Protein AF-A0A7Y4VR74-F1 (afdb_monomer)

Foldseek 3Di:
DDDDDDDPPPPVDPPQQQDADPVQVVVCVQVVCPNCVPLPPPDPPVDCPQDSCASVNPANGSAQLQCQCPPDPPRQWDHPVQQPPLQDAVVNTHHPSNQADPPDPEPVRGSDDCPVPVSVVSTGHDD

Solvent-accessible surface area (backbone atoms only — not comparable to full-atom values): 7798 Å² total; per-residue (Å²): 133,90,83,89,82,87,78,84,78,78,59,92,75,53,91,87,59,55,66,65,50,75,68,38,50,58,53,42,75,34,64,66,45,68,81,30,54,79,78,46,70,97,50,90,49,84,61,82,53,69,57,92,39,26,45,91,74,78,46,68,43,24,39,56,46,53,60,54,29,71,74,40,102,80,40,50,37,49,51,75,89,72,35,55,82,63,45,38,46,70,96,37,19,35,34,58,49,32,52,34,26,97,85,39,90,43,80,91,24,24,40,48,64,61,69,94,47,43,43,60,54,43,44,37,58,93,126

Secondary structure (DSSP, 8-state):
-----------TT-TTS-PPPHHHHHHHTTTTSSTTGGGSTTS--S---EETTEETTT--TT--HHHHHHS-TT--BPPGGGS-TTS--GGGS--HHHHB-TT--SGGGBSS--GGGHHHHTTB---

Structure (mmCIF, N/CA/C/O backbone):
data_AF-A0A7Y4VR74-F1
#
_entry.id   AF-A0A7Y4VR74-F1
#
loop_
_atom_site.group_PDB
_atom_site.id
_atom_site.type_symbol
_atom_site.label_atom_id
_atom_site.label_alt_id
_atom_site.label_comp_id
_atom_site.label_asym_id
_atom_site.label_entity_id
_atom_site.label_seq_id
_atom_site.pdbx_PDB_ins_code
_atom_site.Cartn_x
_atom_site.Cartn_y
_atom_site.Cartn_z
_atom_site.occupancy
_atom_site.B_iso_or_equiv
_atom_site.auth_seq_id
_atom_site.auth_comp_id
_atom_site.auth_asym_id
_atom_site.auth_atom_id
_atom_site.pdbx_PDB_model_num
ATOM 1 N N . MET A 1 1 ? 34.256 11.962 0.053 1.00 28.89 1 MET A N 1
ATOM 2 C CA . MET A 1 1 ? 35.118 10.771 0.128 1.00 28.89 1 MET A CA 1
ATOM 3 C C . MET A 1 1 ? 34.409 9.737 0.983 1.00 28.89 1 MET A C 1
ATOM 5 O O . MET A 1 1 ? 34.005 10.076 2.085 1.00 28.89 1 MET A O 1
ATOM 9 N N . ASP A 1 2 ? 34.181 8.563 0.399 1.00 34.03 2 ASP A N 1
ATOM 10 C CA . ASP A 1 2 ? 34.053 7.227 0.995 1.00 34.03 2 ASP A CA 1
ATOM 11 C C . ASP A 1 2 ? 33.272 7.021 2.299 1.00 34.03 2 ASP A C 1
ATOM 13 O O . ASP A 1 2 ? 33.714 7.403 3.379 1.00 34.03 2 ASP A O 1
ATOM 17 N N . ARG A 1 3 ? 32.195 6.225 2.197 1.00 29.27 3 ARG A N 1
ATOM 18 C CA . ARG A 1 3 ? 32.155 4.883 2.808 1.00 29.27 3 ARG A CA 1
ATOM 19 C C . ARG A 1 3 ? 30.954 4.068 2.321 1.00 29.27 3 ARG A C 1
ATOM 21 O O . ARG A 1 3 ? 29.806 4.372 2.627 1.00 29.27 3 ARG A O 1
ATOM 28 N N . ALA A 1 4 ? 31.265 3.022 1.560 1.00 27.62 4 ALA A N 1
ATOM 29 C CA . ALA A 1 4 ? 30.365 1.930 1.234 1.00 27.62 4 ALA A CA 1
ATOM 30 C C . ALA A 1 4 ? 30.070 1.110 2.498 1.00 27.62 4 ALA A C 1
ATOM 32 O O . ALA A 1 4 ? 31.000 0.697 3.189 1.00 27.62 4 ALA A O 1
ATOM 33 N N . HIS A 1 5 ? 28.795 0.831 2.763 1.00 33.31 5 HIS A N 1
ATOM 34 C CA . HIS A 1 5 ? 28.398 -0.272 3.631 1.00 33.31 5 HIS A CA 1
ATOM 35 C C . HIS A 1 5 ? 27.428 -1.151 2.852 1.00 33.31 5 HIS A C 1
ATOM 37 O O . HIS A 1 5 ? 26.245 -0.851 2.711 1.00 33.31 5 HIS A O 1
ATOM 43 N N . ILE A 1 6 ? 28.005 -2.210 2.288 1.00 34.84 6 ILE A N 1
ATOM 44 C CA . ILE A 1 6 ? 27.304 -3.377 1.780 1.00 34.84 6 ILE A CA 1
ATOM 45 C C . ILE A 1 6 ? 26.984 -4.251 2.999 1.00 34.84 6 ILE A C 1
ATOM 47 O O . ILE A 1 6 ? 27.849 -4.499 3.837 1.00 34.84 6 ILE A O 1
ATOM 51 N N . GLY A 1 7 ? 25.727 -4.650 3.125 1.00 27.19 7 GLY A N 1
ATOM 52 C CA . GLY A 1 7 ? 25.228 -5.507 4.197 1.00 27.19 7 GLY A CA 1
ATOM 53 C C . GLY A 1 7 ? 23.976 -6.216 3.709 1.00 27.19 7 GLY A C 1
ATOM 54 O O . GLY A 1 7 ? 22.903 -6.063 4.279 1.00 27.19 7 GLY A O 1
ATOM 55 N N . VAL A 1 8 ? 24.102 -6.893 2.567 1.00 35.84 8 VAL A N 1
ATOM 56 C CA . VAL A 1 8 ? 23.093 -7.818 2.052 1.00 35.84 8 VAL A CA 1
ATOM 57 C C . VAL A 1 8 ? 23.352 -9.189 2.655 1.00 35.84 8 VAL A C 1
ATOM 59 O O . VAL A 1 8 ? 23.856 -10.084 1.987 1.00 35.84 8 VAL A O 1
ATOM 62 N N . ASP A 1 9 ? 22.957 -9.364 3.910 1.00 29.91 9 ASP A N 1
ATOM 63 C CA . ASP A 1 9 ? 22.643 -10.700 4.402 1.00 29.91 9 ASP A CA 1
ATOM 64 C C . ASP A 1 9 ? 21.190 -10.987 4.013 1.00 29.91 9 ASP A C 1
ATOM 66 O O . ASP A 1 9 ? 20.257 -10.893 4.811 1.00 29.91 9 ASP A O 1
ATOM 70 N N . VAL A 1 10 ? 20.985 -11.298 2.729 1.00 41.75 10 VAL A N 1
ATOM 71 C CA . VAL A 1 10 ? 19.807 -12.056 2.297 1.00 41.75 10 VAL A CA 1
ATOM 72 C C . VAL A 1 10 ? 20.001 -13.488 2.777 1.00 41.75 10 VAL A C 1
ATOM 74 O O . VAL A 1 10 ? 20.349 -14.384 2.020 1.00 41.75 10 VAL A O 1
ATOM 77 N N . ASP A 1 11 ? 19.829 -13.688 4.080 1.00 34.06 11 ASP A N 1
ATOM 78 C CA . ASP A 1 11 ? 19.754 -15.021 4.648 1.00 34.06 11 ASP A CA 1
ATOM 79 C C . ASP A 1 11 ? 18.493 -15.690 4.091 1.00 34.06 11 ASP A C 1
ATOM 81 O O . ASP A 1 11 ? 17.359 -15.399 4.482 1.00 34.06 11 ASP A O 1
ATOM 85 N N . GLU A 1 12 ? 18.722 -16.597 3.147 1.00 41.53 12 GLU A N 1
ATOM 86 C CA . GLU A 1 12 ? 17.746 -17.484 2.511 1.00 41.53 12 GLU A CA 1
ATOM 87 C C . GLU A 1 12 ? 16.981 -18.341 3.542 1.00 41.53 12 GLU A C 1
ATOM 89 O O . GLU A 1 12 ? 16.005 -19.012 3.204 1.00 41.53 12 GLU A O 1
ATOM 94 N N . ASN A 1 13 ? 17.404 -18.301 4.811 1.00 34.88 13 ASN A N 1
ATOM 95 C CA . ASN A 1 13 ? 16.941 -19.127 5.909 1.00 34.88 13 ASN A CA 1
ATOM 96 C C . ASN A 1 13 ? 16.554 -18.337 7.183 1.00 34.88 13 ASN A C 1
ATOM 98 O O . ASN A 1 13 ? 16.293 -18.946 8.230 1.00 34.88 13 ASN A O 1
ATOM 102 N N . SER A 1 14 ? 16.450 -17.002 7.124 1.00 38.69 14 SER A N 1
ATOM 103 C CA . SER A 1 14 ? 16.146 -16.187 8.307 1.00 38.69 14 SER A CA 1
ATOM 104 C C . SER A 1 14 ? 14.673 -16.270 8.707 1.00 38.69 14 SER A C 1
ATOM 106 O O . SER A 1 14 ? 13.786 -15.624 8.148 1.00 38.69 14 SER A O 1
ATOM 108 N N . ARG A 1 15 ? 14.406 -17.064 9.748 1.00 39.69 15 ARG A N 1
ATOM 109 C CA . ARG A 1 15 ? 13.061 -17.353 10.272 1.00 39.69 15 ARG A CA 1
ATOM 110 C C . ARG A 1 15 ? 12.320 -16.157 10.888 1.00 39.69 15 ARG A C 1
ATOM 112 O O . ARG A 1 15 ? 11.154 -16.330 11.218 1.00 39.69 15 ARG A O 1
ATOM 119 N N . TRP A 1 16 ? 12.933 -14.974 11.005 1.00 43.22 16 TRP A N 1
ATOM 120 C CA . TRP A 1 16 ? 12.290 -13.746 11.509 1.00 43.22 16 TRP A CA 1
ATOM 121 C C . TRP A 1 16 ? 12.893 -12.442 10.927 1.00 43.22 16 TRP A C 1
ATOM 123 O O . TRP A 1 16 ? 13.033 -11.455 11.641 1.00 43.22 16 TRP A O 1
ATOM 133 N N . GLY A 1 17 ? 13.224 -12.414 9.628 1.00 41.34 17 GLY A N 1
ATOM 134 C CA . GLY A 1 17 ? 13.601 -11.198 8.883 1.00 41.34 17 GLY A CA 1
ATOM 135 C C . GLY A 1 17 ? 12.724 -11.049 7.637 1.00 41.34 17 GLY A C 1
ATOM 136 O O . GLY A 1 17 ? 12.705 -11.933 6.787 1.00 41.34 17 GLY A O 1
ATOM 137 N N . GLY A 1 18 ? 11.910 -9.993 7.560 1.00 51.44 18 GLY A N 1
ATOM 138 C CA . GLY A 1 18 ? 10.827 -9.861 6.578 1.00 51.44 18 GLY A CA 1
ATOM 139 C C . GLY A 1 18 ? 11.303 -9.826 5.124 1.00 51.44 18 GLY A C 1
ATOM 140 O O . GLY A 1 18 ? 11.649 -8.769 4.608 1.00 51.44 18 GLY A O 1
ATOM 141 N N . SER A 1 19 ? 11.265 -10.969 4.440 1.00 68.31 19 SER A N 1
ATOM 142 C CA . SER A 1 19 ? 11.408 -11.024 2.986 1.00 68.31 19 SER A CA 1
ATOM 143 C C . SER A 1 19 ? 10.266 -10.264 2.296 1.00 68.31 19 SER A C 1
ATOM 145 O O . SER A 1 19 ? 9.083 -10.475 2.594 1.00 68.31 19 SER A O 1
ATOM 147 N N . ILE A 1 20 ? 10.628 -9.365 1.378 1.00 76.06 20 ILE A N 1
ATOM 148 C CA . ILE A 1 20 ? 9.685 -8.722 0.458 1.00 76.06 20 ILE A CA 1
ATOM 149 C C . ILE A 1 20 ? 9.148 -9.758 -0.541 1.00 76.06 20 ILE A C 1
ATOM 151 O O . ILE A 1 20 ? 9.864 -10.664 -0.978 1.00 76.06 20 ILE A O 1
ATOM 155 N N . ASP A 1 21 ? 7.870 -9.650 -0.889 1.00 83.44 21 ASP A N 1
ATOM 156 C CA . ASP A 1 21 ? 7.189 -10.600 -1.768 1.00 83.44 21 ASP A CA 1
ATOM 157 C C . ASP A 1 21 ? 7.698 -10.546 -3.222 1.00 83.44 21 ASP A C 1
ATOM 159 O O . ASP A 1 21 ? 8.451 -9.656 -3.629 1.00 83.44 21 ASP A O 1
ATOM 163 N N . ALA A 1 22 ? 7.319 -11.546 -4.023 1.00 86.50 22 ALA A N 1
ATOM 164 C CA . ALA A 1 22 ? 7.752 -11.644 -5.414 1.00 86.50 22 ALA A CA 1
ATOM 165 C C . ALA A 1 22 ? 7.248 -10.476 -6.272 1.00 86.50 22 ALA A C 1
ATOM 167 O O . ALA A 1 22 ? 7.951 -10.058 -7.191 1.00 86.50 22 ALA A O 1
ATOM 168 N N . GLU A 1 23 ? 6.068 -9.940 -5.978 1.00 87.88 23 GLU A N 1
ATOM 169 C CA . GLU A 1 23 ? 5.488 -8.807 -6.687 1.00 87.88 23 GLU A CA 1
ATOM 170 C C . GLU A 1 23 ? 6.268 -7.524 -6.381 1.00 87.88 23 GLU A C 1
ATOM 172 O O . GLU A 1 23 ? 6.714 -6.860 -7.316 1.00 87.88 23 GLU A O 1
ATOM 177 N N . SER A 1 24 ? 6.551 -7.239 -5.108 1.00 85.50 24 SER A N 1
ATOM 178 C CA . SER A 1 24 ? 7.406 -6.112 -4.703 1.00 85.50 24 SER A CA 1
ATOM 179 C C . SER A 1 24 ? 8.803 -6.192 -5.333 1.00 85.50 24 SER A C 1
ATOM 181 O O . SER A 1 24 ? 9.328 -5.189 -5.816 1.00 85.50 24 SER A O 1
ATOM 183 N N . ARG A 1 25 ? 9.399 -7.392 -5.421 1.00 84.62 25 ARG A N 1
ATOM 184 C CA . ARG A 1 25 ? 10.701 -7.588 -6.091 1.00 84.62 25 ARG A CA 1
ATOM 185 C C . ARG A 1 25 ? 10.677 -7.243 -7.579 1.00 84.62 25 ARG A C 1
ATOM 187 O O . ARG A 1 25 ? 11.677 -6.752 -8.090 1.00 84.62 25 ARG A O 1
ATOM 194 N N . ARG A 1 26 ? 9.560 -7.468 -8.279 1.00 86.62 26 ARG A N 1
ATOM 195 C CA . ARG A 1 26 ? 9.428 -7.075 -9.695 1.00 86.62 26 ARG A CA 1
ATOM 196 C C . ARG A 1 26 ? 9.386 -5.563 -9.855 1.00 86.62 26 ARG A C 1
ATOM 198 O O . ARG A 1 26 ? 9.991 -5.051 -10.786 1.00 86.62 26 ARG A O 1
ATOM 205 N N . CYS A 1 27 ? 8.726 -4.851 -8.942 1.00 84.06 27 CYS A N 1
ATOM 206 C CA . CYS A 1 27 ? 8.741 -3.389 -8.935 1.00 84.06 27 CYS A CA 1
ATOM 207 C C . CYS A 1 27 ? 10.176 -2.869 -8.763 1.00 84.06 27 CYS A C 1
ATOM 209 O O . CYS A 1 27 ? 10.631 -2.022 -9.528 1.00 84.06 27 CYS A O 1
ATOM 211 N N . LEU A 1 28 ? 10.921 -3.438 -7.815 1.00 79.94 28 LEU A N 1
ATOM 212 C CA . LEU A 1 28 ? 12.305 -3.049 -7.527 1.00 79.94 28 LEU A CA 1
ATOM 213 C C . LEU A 1 28 ? 13.311 -3.427 -8.619 1.00 79.94 28 LEU A C 1
ATOM 215 O O . LEU A 1 28 ? 14.412 -2.897 -8.608 1.00 79.94 28 LEU A O 1
ATOM 219 N N . ALA A 1 29 ? 12.949 -4.281 -9.581 1.00 80.81 29 ALA A N 1
ATOM 220 C CA . ALA A 1 29 ? 13.797 -4.542 -10.746 1.00 80.81 29 ALA A CA 1
ATOM 221 C C . ALA A 1 29 ? 13.997 -3.289 -11.622 1.00 80.81 29 ALA A C 1
ATOM 223 O O . ALA A 1 29 ? 14.931 -3.245 -12.417 1.00 80.81 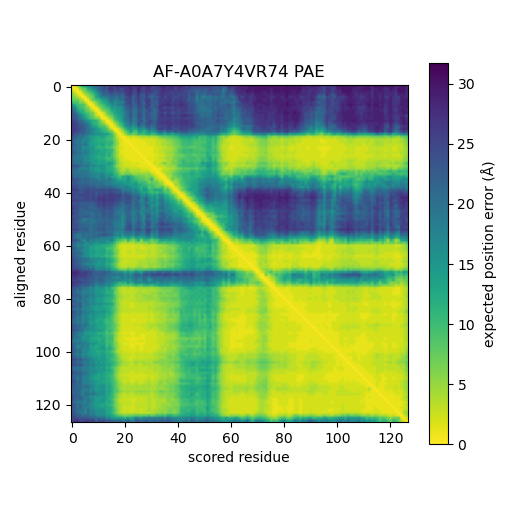29 ALA A O 1
ATOM 224 N N . CYS A 1 30 ? 13.123 -2.284 -11.482 1.00 79.38 30 CYS A N 1
ATOM 225 C CA . CYS A 1 30 ? 13.261 -0.983 -12.138 1.00 79.38 30 CYS A CA 1
ATOM 226 C C . CYS A 1 30 ? 13.242 0.189 -11.144 1.00 79.38 30 CYS A C 1
ATOM 228 O O . CYS A 1 30 ? 13.949 1.170 -11.351 1.00 79.38 30 CYS A O 1
ATOM 230 N N . HIS A 1 31 ? 12.491 0.093 -10.039 1.00 76.88 31 HIS A N 1
ATOM 231 C CA . HIS A 1 31 ? 12.524 1.052 -8.923 1.00 76.88 31 HIS A CA 1
ATOM 232 C C . HIS A 1 31 ? 13.747 0.828 -8.011 1.00 76.88 31 HIS A C 1
ATOM 234 O O . HIS A 1 31 ? 13.650 0.852 -6.785 1.00 76.88 31 HIS A O 1
ATOM 240 N N . ASP A 1 32 ? 14.901 0.595 -8.629 1.00 71.19 32 ASP A N 1
ATOM 241 C CA . ASP A 1 32 ? 16.210 0.412 -7.997 1.00 71.19 32 ASP A CA 1
ATOM 242 C C . ASP A 1 32 ? 16.949 1.749 -7.777 1.00 71.19 32 ASP A C 1
ATOM 244 O O . ASP A 1 32 ? 18.009 1.786 -7.154 1.00 71.19 32 ASP A O 1
ATOM 248 N N . GLY A 1 33 ? 16.389 2.854 -8.285 1.00 64.44 33 GLY A N 1
ATOM 249 C CA . GLY A 1 33 ? 16.987 4.191 -8.242 1.00 64.44 33 GLY A CA 1
ATOM 250 C C . GLY A 1 33 ? 18.021 4.465 -9.343 1.00 64.44 33 GLY A C 1
ATOM 251 O O . GLY A 1 33 ? 18.606 5.548 -9.355 1.00 64.44 33 GLY A O 1
ATOM 252 N N . ILE A 1 34 ? 18.233 3.524 -10.267 1.00 70.88 34 ILE A N 1
ATOM 253 C CA . ILE A 1 34 ? 19.145 3.631 -11.416 1.00 70.88 34 ILE A CA 1
ATOM 254 C C . ILE A 1 34 ? 18.356 3.499 -12.721 1.00 70.88 34 ILE A C 1
ATOM 256 O O . ILE A 1 34 ? 18.370 4.403 -13.553 1.00 70.88 34 ILE A O 1
ATOM 260 N N . SER A 1 35 ? 17.649 2.385 -12.882 1.00 67.62 35 SER A N 1
ATOM 261 C CA . SER A 1 35 ? 16.948 1.982 -14.100 1.00 67.62 35 SER A CA 1
ATOM 262 C C . SER A 1 35 ? 15.683 2.808 -14.352 1.00 67.62 35 SER A C 1
ATOM 264 O O . SER A 1 35 ? 15.288 2.998 -15.500 1.00 67.62 35 SER A O 1
ATOM 266 N N . ALA A 1 36 ? 15.063 3.341 -13.296 1.00 62.81 36 ALA A N 1
ATOM 267 C CA . ALA A 1 36 ? 13.918 4.246 -13.379 1.00 62.81 36 ALA A CA 1
ATOM 268 C C . ALA A 1 36 ? 14.051 5.406 -12.378 1.00 62.81 36 ALA A C 1
ATOM 270 O O . ALA A 1 36 ? 13.247 5.555 -11.455 1.00 62.81 36 ALA A O 1
ATOM 271 N N . ALA A 1 37 ? 15.088 6.230 -12.557 1.00 60.12 37 ALA A N 1
ATOM 272 C CA . ALA A 1 37 ? 15.407 7.349 -11.665 1.00 60.12 37 ALA A CA 1
ATOM 273 C C . ALA A 1 37 ? 14.240 8.342 -11.468 1.00 60.12 37 ALA A C 1
ATOM 275 O O . ALA A 1 37 ? 14.064 8.856 -10.364 1.00 60.12 37 ALA A O 1
ATOM 276 N N . ASP A 1 38 ? 13.411 8.547 -12.497 1.00 57.66 38 ASP A N 1
ATOM 277 C CA . ASP A 1 38 ? 12.260 9.466 -12.468 1.00 57.66 38 ASP A CA 1
ATOM 278 C C . ASP A 1 38 ? 10.972 8.818 -11.930 1.00 57.66 38 ASP A C 1
ATOM 280 O O . ASP A 1 38 ? 10.023 9.511 -11.565 1.00 57.66 38 ASP A O 1
ATOM 284 N N . ALA A 1 39 ? 10.926 7.482 -11.847 1.00 56.91 39 ALA A N 1
ATOM 285 C CA . ALA A 1 39 ? 9.797 6.739 -11.277 1.00 56.91 39 ALA A CA 1
ATOM 286 C C . ALA A 1 39 ? 9.826 6.725 -9.737 1.00 56.91 39 ALA A C 1
ATOM 288 O O . ALA A 1 39 ? 8.929 6.197 -9.077 1.00 56.91 39 ALA A O 1
ATOM 289 N N . VAL A 1 40 ? 10.862 7.324 -9.158 1.00 57.56 40 VAL A N 1
ATOM 290 C CA . VAL A 1 40 ? 10.960 7.653 -7.746 1.00 57.56 40 VAL A CA 1
ATOM 291 C C . VAL A 1 40 ? 10.298 9.022 -7.533 1.00 57.56 40 VAL A C 1
ATOM 293 O O . VAL A 1 40 ? 10.949 10.065 -7.552 1.00 57.56 40 VAL A O 1
ATOM 296 N N . GLY A 1 41 ? 8.973 9.037 -7.382 1.00 48.09 41 GLY A N 1
ATOM 297 C CA . GLY A 1 41 ? 8.217 10.274 -7.172 1.00 48.09 41 GLY A CA 1
ATOM 298 C C . GLY A 1 41 ? 8.707 11.065 -5.949 1.00 48.09 41 GLY A C 1
ATOM 299 O O . GLY A 1 41 ? 8.803 10.517 -4.858 1.00 48.09 41 GLY A O 1
ATOM 300 N N . ASN A 1 42 ? 9.018 12.354 -6.149 1.00 39.38 42 ASN A N 1
ATOM 301 C CA . ASN A 1 42 ? 9.165 13.430 -5.147 1.00 39.38 42 ASN A CA 1
ATOM 302 C C . ASN A 1 42 ? 9.757 13.073 -3.768 1.00 39.38 42 ASN A C 1
ATOM 304 O O . ASN A 1 42 ? 9.346 13.592 -2.733 1.00 39.38 42 ASN A O 1
ATOM 308 N N . GLY A 1 43 ? 10.793 12.251 -3.746 1.00 40.28 43 GLY A N 1
ATOM 309 C CA . GLY A 1 43 ? 11.583 11.983 -2.557 1.00 40.28 43 GLY A CA 1
ATOM 310 C C . GLY A 1 43 ? 12.780 11.173 -2.988 1.00 40.28 43 GLY A C 1
ATOM 311 O O . GLY A 1 43 ? 12.632 10.195 -3.701 1.00 40.28 43 GLY A O 1
ATOM 312 N N . ARG A 1 44 ? 13.987 11.602 -2.634 1.00 38.59 44 ARG A N 1
ATOM 313 C CA . ARG A 1 44 ? 15.241 10.970 -3.055 1.00 38.59 44 ARG A CA 1
ATOM 314 C C . ARG A 1 44 ? 15.308 9.501 -2.586 1.00 38.59 44 ARG A C 1
ATOM 316 O O . ARG A 1 44 ? 15.987 9.227 -1.604 1.00 38.59 44 ARG A O 1
ATOM 323 N N . ALA A 1 45 ? 14.719 8.542 -3.304 1.00 45.75 45 ALA A N 1
ATOM 324 C CA . ALA A 1 45 ? 15.000 7.110 -3.133 1.00 45.75 45 ALA A CA 1
ATOM 325 C C . ALA A 1 45 ? 16.347 6.759 -3.777 1.00 45.75 45 ALA A C 1
ATOM 327 O O . ALA A 1 45 ? 16.472 5.839 -4.574 1.00 45.75 45 ALA A O 1
ATOM 328 N N . ARG A 1 46 ? 17.393 7.515 -3.418 1.00 37.84 46 ARG A N 1
ATOM 329 C CA . ARG A 1 46 ? 18.776 7.200 -3.798 1.00 37.84 46 ARG A CA 1
ATOM 330 C C . ARG A 1 46 ? 19.309 5.961 -3.084 1.00 37.84 46 ARG A C 1
ATOM 332 O O . ARG A 1 46 ? 20.446 5.566 -3.313 1.00 37.84 46 ARG A O 1
ATOM 339 N N . THR A 1 47 ? 18.511 5.367 -2.204 1.00 39.94 47 THR A N 1
ATOM 340 C CA . THR A 1 47 ? 18.729 4.050 -1.613 1.00 39.94 47 THR A CA 1
ATOM 341 C C . THR A 1 47 ? 17.453 3.700 -0.855 1.00 39.94 47 THR A C 1
ATOM 343 O O . THR A 1 47 ? 17.158 4.313 0.169 1.00 39.94 47 THR A O 1
ATOM 346 N N . VAL A 1 48 ? 16.672 2.726 -1.325 1.00 42.88 48 VAL A N 1
ATOM 347 C CA . VAL A 1 48 ? 15.799 1.963 -0.420 1.00 42.88 48 VAL A CA 1
ATOM 348 C C . VAL A 1 48 ? 16.729 1.123 0.455 1.00 42.88 48 VAL A C 1
ATOM 350 O O . VAL A 1 48 ? 17.061 -0.013 0.136 1.00 42.88 48 VAL A O 1
ATOM 353 N N . SER A 1 49 ? 17.270 1.741 1.508 1.00 39.03 49 SER A N 1
ATOM 354 C CA . SER A 1 49 ? 18.080 1.039 2.498 1.00 39.03 49 SER A CA 1
ATOM 355 C C . SER A 1 49 ? 17.132 0.218 3.364 1.00 39.03 49 SER A C 1
ATOM 357 O O . SER A 1 49 ? 16.415 0.755 4.208 1.00 39.03 49 SER A O 1
ATOM 359 N N . PHE A 1 50 ? 17.068 -1.084 3.095 1.00 44.78 50 PHE A N 1
ATOM 360 C CA . PHE A 1 50 ? 16.298 -2.031 3.888 1.00 44.78 50 PHE A CA 1
ATOM 361 C C . PHE A 1 50 ? 17.077 -2.349 5.166 1.00 44.78 50 PHE A C 1
ATOM 363 O O . PHE A 1 50 ? 17.850 -3.300 5.208 1.00 44.78 50 PHE A O 1
ATOM 370 N N . VAL A 1 51 ? 16.877 -1.572 6.229 1.00 37.75 51 VAL A N 1
ATOM 371 C CA . VAL A 1 51 ? 17.289 -1.994 7.574 1.00 37.75 51 VAL A CA 1
ATOM 372 C C . VAL A 1 51 ? 16.079 -2.670 8.203 1.00 37.75 51 VAL A C 1
ATOM 374 O O . VAL A 1 51 ? 15.061 -2.022 8.429 1.00 37.75 51 VAL A O 1
ATOM 377 N N . ASN A 1 52 ? 16.140 -3.985 8.432 1.00 40.94 52 ASN A N 1
ATOM 378 C CA . ASN A 1 52 ? 15.040 -4.748 9.043 1.00 40.94 52 ASN A CA 1
ATOM 379 C C . ASN A 1 52 ? 13.667 -4.526 8.365 1.00 40.94 52 ASN A C 1
ATOM 381 O O . ASN A 1 52 ? 12.652 -4.365 9.046 1.00 40.94 52 ASN A O 1
ATOM 385 N N . GLY A 1 53 ? 13.636 -4.465 7.027 1.00 42.66 53 GLY A N 1
ATOM 386 C CA . GLY A 1 53 ? 12.396 -4.297 6.257 1.00 42.66 53 GLY A CA 1
ATOM 387 C C . GLY A 1 53 ? 11.717 -2.930 6.401 1.00 42.66 53 GLY A C 1
ATOM 388 O O . GLY A 1 53 ? 10.535 -2.813 6.102 1.00 42.66 53 GLY A O 1
ATOM 389 N N . GLN A 1 54 ? 12.424 -1.897 6.865 1.00 39.88 54 GLN A N 1
ATOM 390 C CA . GLN A 1 54 ? 11.868 -0.553 7.024 1.00 39.88 54 GLN A CA 1
ATOM 391 C C . GLN A 1 54 ? 12.718 0.467 6.252 1.00 39.88 54 GLN A C 1
ATOM 393 O O . GLN A 1 54 ? 13.885 0.665 6.590 1.00 39.88 54 GLN A O 1
ATOM 398 N N . PRO A 1 55 ? 12.159 1.150 5.238 1.00 40.19 55 PRO A N 1
ATOM 399 C CA . PRO A 1 55 ? 12.814 2.266 4.577 1.00 40.19 55 PRO A CA 1
ATOM 400 C C . PRO A 1 55 ? 12.597 3.483 5.468 1.00 40.19 55 PRO A C 1
ATOM 402 O O . PRO A 1 55 ? 11.508 4.044 5.498 1.00 40.19 55 PRO A O 1
ATOM 405 N N . ASN A 1 56 ? 13.584 3.830 6.287 1.00 44.81 56 ASN A N 1
ATOM 406 C CA . ASN A 1 56 ? 13.512 4.961 7.225 1.00 44.81 56 ASN A CA 1
ATOM 407 C C . ASN A 1 56 ? 12.330 4.927 8.228 1.00 44.81 56 ASN A C 1
ATOM 409 O O . ASN A 1 56 ? 12.108 5.910 8.922 1.00 44.81 56 ASN A O 1
ATOM 413 N N . GLY A 1 57 ? 11.600 3.807 8.335 1.00 47.88 57 GLY A N 1
ATOM 414 C CA . GLY A 1 57 ? 10.364 3.694 9.123 1.00 47.88 57 GLY A CA 1
ATOM 415 C C . GLY A 1 57 ? 9.079 4.115 8.392 1.00 47.88 57 GLY A C 1
ATOM 416 O O . GLY A 1 57 ? 8.000 3.938 8.950 1.00 47.88 57 GLY A O 1
ATOM 417 N N . ASP A 1 58 ? 9.157 4.593 7.146 1.00 52.22 58 ASP A N 1
ATOM 418 C CA . ASP A 1 58 ? 8.024 5.273 6.496 1.00 52.22 58 ASP A CA 1
ATOM 419 C C . ASP A 1 58 ? 7.180 4.380 5.568 1.00 52.22 58 ASP A C 1
ATOM 421 O O . ASP A 1 58 ? 6.064 4.757 5.218 1.00 52.22 58 ASP A O 1
ATOM 425 N N . HIS A 1 59 ? 7.670 3.202 5.144 1.00 66.44 59 HIS A N 1
ATOM 426 C CA . HIS A 1 59 ? 6.892 2.294 4.276 1.00 66.44 59 HIS A CA 1
ATOM 427 C C . HIS A 1 59 ? 6.906 0.837 4.778 1.00 66.44 59 HIS A C 1
ATOM 429 O O . HIS A 1 59 ? 7.956 0.195 4.762 1.00 66.44 59 HIS A O 1
ATOM 435 N N . PRO A 1 60 ? 5.753 0.259 5.165 1.00 74.56 60 PRO A N 1
ATOM 436 C CA . PRO A 1 60 ? 5.691 -1.029 5.866 1.00 74.56 60 PRO A CA 1
ATOM 437 C C . PRO A 1 60 ? 5.747 -2.273 4.952 1.00 74.56 60 PRO A C 1
ATOM 439 O O . PRO A 1 60 ? 5.116 -3.285 5.254 1.00 74.56 60 PRO A O 1
ATOM 442 N N . ILE A 1 61 ? 6.471 -2.230 3.826 1.00 80.69 61 ILE A N 1
ATOM 443 C CA . ILE A 1 61 ? 6.531 -3.352 2.868 1.00 80.69 61 ILE A CA 1
ATOM 444 C C . ILE A 1 61 ? 7.252 -4.561 3.484 1.00 80.69 61 ILE A C 1
ATOM 446 O O . ILE A 1 61 ? 8.305 -4.430 4.096 1.00 80.69 61 ILE A O 1
ATOM 450 N N . GLY A 1 62 ? 6.694 -5.758 3.305 1.00 77.81 62 GLY A N 1
ATOM 451 C CA . GLY A 1 62 ? 7.182 -7.006 3.901 1.00 77.81 62 GLY A CA 1
ATOM 452 C C . GLY A 1 62 ? 6.600 -7.305 5.287 1.00 77.81 62 GLY A C 1
ATOM 453 O O . GLY A 1 62 ? 6.757 -8.425 5.778 1.00 77.81 62 GLY A O 1
ATOM 454 N N . GLY A 1 63 ? 5.881 -6.356 5.899 1.00 81.88 63 GLY A N 1
ATOM 455 C CA . GLY A 1 63 ? 5.200 -6.558 7.176 1.00 81.88 63 GLY A CA 1
ATOM 456 C C . GLY A 1 63 ? 4.116 -7.637 7.095 1.00 81.88 63 GLY A C 1
ATOM 457 O O . GLY A 1 63 ? 3.297 -7.642 6.175 1.00 81.88 63 GLY A O 1
ATOM 458 N N . ASP A 1 64 ? 4.087 -8.549 8.069 1.00 83.94 64 ASP A N 1
ATOM 459 C CA . ASP A 1 64 ? 3.074 -9.608 8.160 1.00 83.94 64 ASP A CA 1
ATOM 460 C C . ASP A 1 64 ? 1.749 -9.056 8.707 1.00 83.94 64 ASP A C 1
ATOM 462 O O . ASP A 1 64 ? 1.455 -9.125 9.904 1.00 83.94 64 ASP A O 1
ATOM 466 N N . TYR A 1 65 ? 0.958 -8.469 7.804 1.00 86.88 65 TYR A N 1
ATOM 467 C CA . TYR A 1 65 ? -0.335 -7.865 8.118 1.00 86.88 65 TYR A CA 1
ATOM 468 C C . TYR A 1 65 ? -1.295 -8.878 8.736 1.00 86.88 65 TYR A C 1
ATOM 470 O O . TYR A 1 65 ? -1.937 -8.588 9.742 1.00 86.88 65 TYR A O 1
ATOM 478 N N . ARG A 1 66 ? -1.377 -10.083 8.160 1.00 87.44 66 ARG A N 1
ATOM 479 C CA . ARG A 1 66 ? -2.250 -11.152 8.656 1.00 87.44 66 ARG A CA 1
ATOM 480 C C . ARG A 1 66 ? -1.911 -11.481 10.103 1.00 87.44 66 ARG A C 1
ATOM 482 O O . ARG A 1 66 ? -2.800 -11.523 10.949 1.00 87.44 66 ARG A O 1
ATOM 489 N N . HIS A 1 67 ? -0.638 -11.699 10.400 1.00 84.62 67 HIS A N 1
ATOM 490 C CA . HIS A 1 67 ? -0.204 -11.997 11.753 1.00 84.62 67 HIS A CA 1
ATOM 491 C C . HIS A 1 67 ? -0.474 -10.835 12.718 1.00 84.62 67 HIS A C 1
ATOM 493 O O . HIS A 1 67 ? -1.003 -11.053 13.810 1.00 84.62 67 HIS A O 1
ATOM 499 N N . ALA A 1 68 ? -0.153 -9.605 12.312 1.00 83.75 68 ALA A N 1
ATOM 500 C CA . ALA A 1 68 ? -0.348 -8.411 13.128 1.00 83.75 68 ALA A CA 1
ATOM 501 C C . ALA A 1 68 ? -1.833 -8.136 13.425 1.00 83.75 68 ALA A C 1
ATOM 503 O O . ALA A 1 68 ? -2.173 -7.813 14.561 1.00 83.75 68 ALA A O 1
ATOM 504 N N . ALA A 1 69 ? -2.719 -8.340 12.447 1.00 86.06 69 ALA A N 1
ATOM 505 C CA . ALA A 1 69 ? -4.160 -8.164 12.601 1.00 86.06 69 ALA A CA 1
ATOM 506 C C . ALA A 1 69 ? -4.789 -9.171 13.581 1.00 86.06 69 ALA A C 1
ATOM 5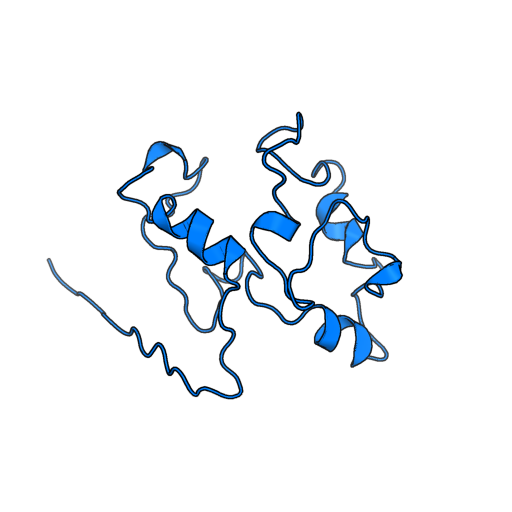08 O O . ALA A 1 69 ? -5.767 -8.839 14.243 1.00 86.06 69 ALA A O 1
ATOM 509 N N . HIS A 1 70 ? -4.231 -10.382 13.712 1.00 80.56 70 HIS A N 1
ATOM 510 C CA . HIS A 1 70 ? -4.809 -11.451 14.539 1.00 80.56 70 HIS A CA 1
ATOM 511 C C . HIS A 1 70 ? -4.283 -11.533 15.982 1.00 80.56 70 HIS A C 1
ATOM 513 O O . HIS A 1 70 ? -4.922 -12.170 16.815 1.00 80.56 70 HIS A O 1
ATOM 519 N N . ARG A 1 71 ? -3.116 -10.958 16.301 1.00 66.44 71 ARG A N 1
ATOM 520 C CA . ARG A 1 71 ? -2.389 -11.261 17.555 1.00 66.44 71 ARG A CA 1
ATOM 521 C C . ARG A 1 71 ? -2.612 -10.289 18.714 1.00 66.44 71 ARG A C 1
ATOM 523 O O . ARG A 1 71 ? -2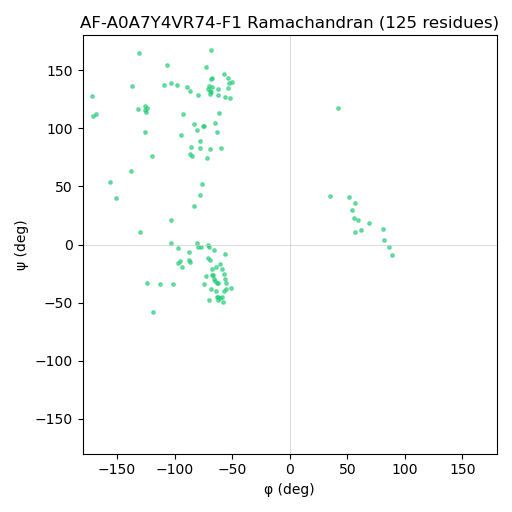.059 -10.530 19.784 1.00 66.44 71 ARG A O 1
ATOM 530 N N . ARG A 1 72 ? -3.380 -9.213 18.536 1.0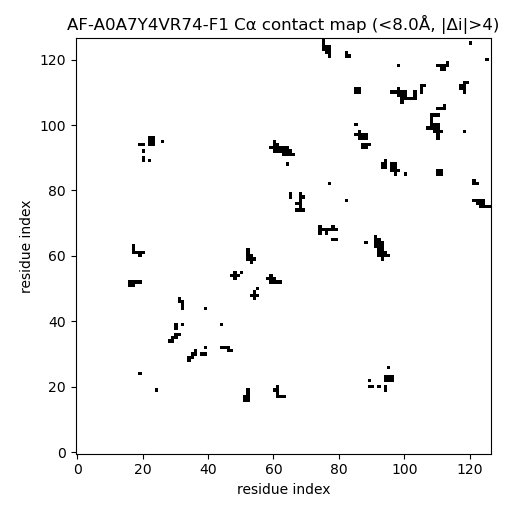0 58.84 72 ARG A N 1
ATOM 531 C CA . ARG A 1 72 ? -3.463 -8.132 19.529 1.00 58.84 72 ARG A CA 1
ATOM 532 C C . ARG A 1 72 ? -4.912 -7.846 19.953 1.00 58.84 72 ARG A C 1
ATOM 534 O O . ARG A 1 72 ? -5.710 -7.485 19.091 1.00 58.84 72 ARG A O 1
ATOM 541 N N . PRO A 1 73 ? -5.273 -7.991 21.245 1.00 59.16 73 PRO A N 1
ATOM 542 C CA . PRO A 1 73 ? -6.562 -7.526 21.779 1.00 59.16 73 PRO A CA 1
ATOM 543 C C . PRO A 1 73 ? -6.784 -6.023 21.541 1.00 59.16 73 PRO A C 1
ATOM 545 O O . PRO A 1 73 ? -7.914 -5.562 21.449 1.00 59.16 73 PRO A O 1
ATOM 548 N N . ASP A 1 74 ? -5.681 -5.290 21.409 1.00 63.50 74 ASP A N 1
ATOM 549 C CA . ASP A 1 74 ? -5.519 -3.872 21.102 1.00 63.50 74 ASP A CA 1
ATOM 550 C C . ASP A 1 74 ? -5.092 -3.634 19.640 1.00 63.50 74 ASP A C 1
ATOM 552 O O . ASP A 1 74 ? -4.500 -2.604 19.318 1.00 63.50 74 ASP A O 1
ATOM 556 N N . SER A 1 75 ? -5.328 -4.597 18.737 1.00 69.56 75 SER A N 1
ATOM 557 C CA . SER A 1 75 ? -4.927 -4.446 17.338 1.00 69.56 75 SER A CA 1
ATOM 558 C C . SER A 1 75 ? -5.636 -3.251 16.714 1.00 69.56 75 SER A C 1
ATOM 560 O O . SER A 1 75 ? -6.838 -3.276 16.455 1.00 69.56 75 SER A O 1
ATOM 562 N N . VAL A 1 76 ? -4.857 -2.225 16.381 1.00 82.31 76 VAL A N 1
ATOM 563 C CA . VAL A 1 76 ? -5.317 -1.097 15.566 1.00 82.31 76 VAL A CA 1
ATOM 564 C C . VAL A 1 76 ? -5.545 -1.500 14.109 1.00 82.31 76 VAL A C 1
ATOM 566 O O . VAL A 1 76 ? -5.916 -0.653 13.308 1.00 82.31 76 VAL A O 1
ATOM 569 N N . LEU A 1 77 ? -5.305 -2.760 13.728 1.00 88.69 77 LEU A N 1
ATOM 570 C CA . LEU A 1 77 ? -5.466 -3.241 12.360 1.00 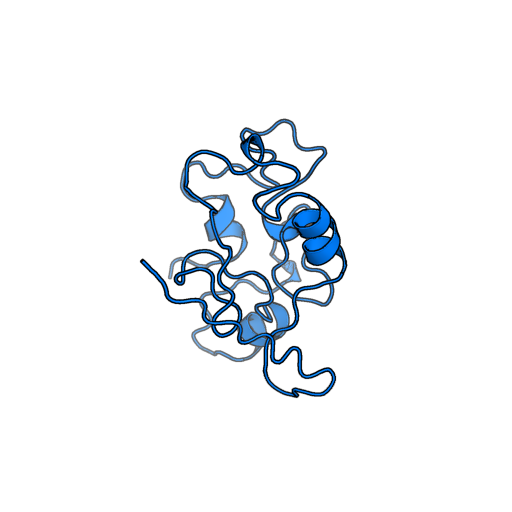88.69 77 LEU A CA 1
ATOM 571 C C . LEU A 1 77 ? -6.806 -3.943 12.161 1.00 88.69 77 LEU A C 1
ATOM 573 O O . LEU A 1 77 ? -7.239 -4.772 12.961 1.00 88.69 77 LEU A O 1
ATOM 577 N N . ARG A 1 78 ? -7.437 -3.651 11.029 1.00 90.81 78 ARG A N 1
ATOM 578 C CA . ARG A 1 78 ? -8.655 -4.317 10.579 1.00 90.81 78 ARG A CA 1
ATOM 579 C C . ARG A 1 78 ? -8.356 -5.784 10.234 1.00 90.81 78 ARG A C 1
ATOM 581 O O . ARG A 1 78 ? -7.308 -6.090 9.667 1.00 90.81 78 ARG A O 1
ATOM 588 N N . PRO A 1 79 ? -9.279 -6.718 10.516 1.00 89.38 79 PRO A N 1
ATOM 589 C CA . PRO A 1 79 ? -9.216 -8.059 9.948 1.00 89.38 79 PRO A CA 1
ATOM 590 C C . PRO A 1 79 ? -9.106 -8.003 8.421 1.00 89.38 79 PRO A C 1
ATOM 592 O O . PRO A 1 79 ? -9.748 -7.167 7.784 1.00 89.38 79 PRO A O 1
ATOM 595 N N . ILE A 1 80 ? -8.340 -8.920 7.822 1.00 89.62 80 ILE A N 1
ATOM 596 C CA . ILE A 1 80 ? -8.070 -8.928 6.372 1.00 89.62 80 ILE A CA 1
ATOM 597 C C . ILE A 1 80 ? -9.350 -8.959 5.523 1.00 89.62 80 ILE A C 1
ATOM 599 O O . ILE A 1 80 ? -9.390 -8.398 4.437 1.00 89.62 80 ILE A O 1
ATOM 603 N N . GLN A 1 81 ? -10.419 -9.562 6.040 1.00 90.06 81 GLN A N 1
ATOM 604 C CA . GLN A 1 81 ? -11.729 -9.648 5.396 1.00 90.06 81 GLN A CA 1
ATOM 605 C C . GLN A 1 81 ? -12.435 -8.290 5.283 1.00 90.06 81 GLN A C 1
ATOM 607 O O . GLN A 1 81 ? -13.346 -8.142 4.474 1.00 90.06 81 GLN A O 1
ATOM 612 N N . LEU A 1 82 ? -12.046 -7.313 6.106 1.00 91.50 82 LEU A N 1
ATOM 613 C CA . LEU A 1 82 ? -12.599 -5.960 6.098 1.00 91.50 82 LEU A CA 1
ATOM 614 C C . LEU A 1 82 ? -11.761 -4.987 5.258 1.00 91.50 82 LEU A C 1
ATOM 616 O O . LEU A 1 82 ? -12.232 -3.889 4.941 1.00 91.50 82 LEU A O 1
ATOM 620 N N . VAL A 1 83 ? -10.536 -5.368 4.891 1.00 93.75 83 VAL A N 1
ATOM 621 C CA . VAL A 1 83 ? -9.684 -4.590 3.989 1.00 93.75 83 VAL A CA 1
ATOM 622 C C . VAL A 1 83 ? -10.291 -4.628 2.575 1.00 93.75 83 VAL A C 1
ATOM 624 O O . VAL A 1 83 ? -10.667 -5.704 2.104 1.00 93.75 83 VAL A O 1
ATOM 627 N N . PRO A 1 84 ? -10.422 -3.483 1.875 1.00 94.44 84 PRO A N 1
ATOM 628 C CA . PRO A 1 84 ? -10.956 -3.447 0.516 1.00 94.44 84 PRO A CA 1
ATOM 629 C C . PRO A 1 84 ? -10.199 -4.402 -0.425 1.00 94.44 84 PRO A C 1
ATOM 631 O O . PRO A 1 84 ? -8.974 -4.340 -0.459 1.00 94.44 84 PRO A O 1
ATOM 634 N N . PRO A 1 85 ? -10.877 -5.200 -1.275 1.00 92.50 85 PRO A N 1
ATOM 635 C CA . PRO A 1 85 ? -10.211 -6.166 -2.161 1.00 92.50 85 PRO A CA 1
ATOM 636 C C . PRO A 1 85 ? -9.197 -5.568 -3.148 1.00 92.50 85 PRO A C 1
ATOM 638 O O . PRO A 1 85 ? -8.333 -6.282 -3.652 1.00 92.50 85 PRO A O 1
ATOM 641 N N . ARG A 1 86 ? -9.301 -4.261 -3.434 1.00 93.06 86 ARG A N 1
ATOM 642 C CA . ARG A 1 86 ? -8.326 -3.523 -4.253 1.00 93.06 86 ARG A CA 1
ATOM 643 C C . ARG A 1 86 ? -6.961 -3.383 -3.571 1.00 93.06 86 ARG A C 1
ATOM 645 O O . ARG A 1 86 ? -5.956 -3.292 -4.261 1.00 93.06 86 ARG A O 1
ATOM 652 N N . ILE A 1 87 ? -6.911 -3.418 -2.238 1.00 95.19 87 ILE A N 1
ATOM 653 C CA . ILE A 1 87 ? -5.668 -3.485 -1.466 1.00 95.19 87 ILE A CA 1
ATOM 654 C C . ILE A 1 87 ? -5.240 -4.947 -1.412 1.00 95.19 87 ILE A C 1
ATOM 656 O O . ILE A 1 87 ? -5.809 -5.767 -0.688 1.00 95.19 87 ILE A O 1
ATOM 660 N N . ARG A 1 88 ? -4.233 -5.295 -2.210 1.00 94.62 88 ARG A N 1
ATOM 661 C CA . ARG A 1 88 ? -3.746 -6.672 -2.295 1.00 94.62 88 ARG A CA 1
ATOM 662 C C . ARG A 1 88 ? -2.709 -6.921 -1.211 1.00 94.62 88 ARG A C 1
ATOM 664 O O . ARG A 1 88 ? -1.764 -6.155 -1.074 1.00 94.62 88 ARG A O 1
ATOM 671 N N . LEU A 1 89 ? -2.846 -8.031 -0.491 1.00 92.31 89 LEU A N 1
ATOM 672 C CA . LEU A 1 89 ? -1.894 -8.481 0.532 1.00 92.31 89 LEU A CA 1
ATOM 673 C C . LEU A 1 89 ? -1.325 -9.861 0.147 1.00 92.31 89 LEU A C 1
ATOM 675 O O . LEU A 1 89 ? -1.792 -10.879 0.677 1.00 92.31 89 LEU A O 1
ATOM 679 N N . PRO A 1 90 ? -0.382 -9.949 -0.815 1.00 91.00 90 PRO A N 1
ATOM 680 C CA . PRO A 1 90 ? 0.231 -11.212 -1.228 1.00 91.00 90 PRO A CA 1
ATOM 681 C C . PRO A 1 90 ? 0.782 -11.986 -0.027 1.00 91.00 90 PRO A C 1
ATOM 683 O O . PRO A 1 90 ? 1.512 -11.448 0.802 1.00 91.00 90 PRO A O 1
ATOM 686 N N . GLY A 1 91 ? 0.369 -13.247 0.125 1.00 88.31 91 GLY A N 1
ATOM 687 C CA . GLY A 1 91 ? 0.767 -14.068 1.276 1.00 88.31 91 GLY A CA 1
ATOM 688 C C . GLY A 1 91 ? 0.310 -13.536 2.645 1.00 88.31 91 GLY A C 1
ATOM 689 O O . GLY A 1 91 ? 0.771 -14.034 3.665 1.00 88.31 91 GLY A O 1
ATOM 690 N N . GLY A 1 92 ? -0.595 -12.551 2.692 1.00 89.12 92 GLY A N 1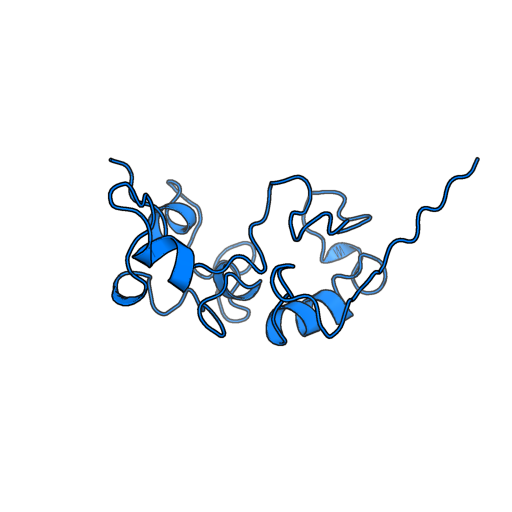
ATOM 691 C CA . GLY A 1 92 ? -0.994 -11.866 3.924 1.00 89.12 92 GLY A CA 1
ATOM 692 C C . GLY A 1 92 ? -0.023 -10.774 4.382 1.00 89.12 92 GLY A C 1
ATOM 693 O O . GLY A 1 92 ? -0.142 -10.319 5.517 1.00 89.12 92 GLY A O 1
ATOM 694 N N . ARG A 1 93 ? 0.917 -10.357 3.528 1.00 88.50 93 ARG A N 1
ATOM 695 C CA . ARG A 1 93 ? 1.912 -9.320 3.816 1.00 88.50 93 ARG A CA 1
ATOM 696 C C . ARG A 1 93 ? 1.599 -8.019 3.093 1.00 88.50 93 ARG A C 1
ATOM 698 O O . ARG A 1 93 ? 0.971 -8.027 2.036 1.00 88.50 93 ARG A O 1
ATOM 705 N N . VAL A 1 94 ? 2.071 -6.913 3.657 1.00 89.44 94 VAL A N 1
ATOM 706 C CA . VAL A 1 94 ? 2.069 -5.614 2.980 1.00 89.44 94 VAL A CA 1
ATOM 707 C C . VAL A 1 94 ? 3.086 -5.653 1.836 1.00 89.44 94 VAL A C 1
ATOM 709 O O . VAL A 1 94 ? 4.234 -6.040 2.036 1.00 89.44 94 VAL A O 1
ATOM 712 N N . SER A 1 95 ? 2.660 -5.252 0.645 1.00 89.75 95 SER A N 1
ATOM 713 C CA . SER A 1 95 ? 3.414 -5.273 -0.613 1.00 89.75 95 SER A CA 1
ATOM 714 C C . SER A 1 95 ? 3.309 -3.910 -1.302 1.00 89.75 95 SER A C 1
ATOM 716 O O . SER A 1 95 ? 2.421 -3.118 -0.976 1.00 89.75 95 SER A O 1
ATOM 718 N N . CYS A 1 96 ? 4.165 -3.619 -2.287 1.00 89.44 96 CYS A N 1
ATOM 719 C CA . CYS A 1 96 ? 4.006 -2.434 -3.140 1.00 89.44 96 CYS A CA 1
ATOM 720 C C . CYS A 1 96 ? 2.577 -2.355 -3.713 1.00 89.44 96 CYS A C 1
ATOM 722 O O . CYS A 1 96 ? 1.975 -1.281 -3.748 1.00 89.44 96 CYS A O 1
ATOM 724 N N . VAL A 1 97 ? 1.999 -3.514 -4.061 1.00 93.12 97 VAL A N 1
ATOM 725 C CA . VAL A 1 97 ? 0.633 -3.623 -4.602 1.00 93.12 97 VAL A CA 1
ATOM 726 C C . VAL A 1 97 ? -0.485 -3.505 -3.555 1.00 93.12 97 VAL A C 1
ATOM 728 O O . VAL A 1 97 ? -1.667 -3.574 -3.888 1.00 93.12 97 VAL A O 1
ATOM 731 N N . SER A 1 98 ? -0.140 -3.355 -2.275 1.00 93.69 98 SER A N 1
ATOM 732 C CA . SER A 1 98 ? -1.112 -3.009 -1.234 1.00 93.69 98 SER A CA 1
ATOM 733 C C . SER A 1 98 ? -1.512 -1.539 -1.325 1.00 93.69 98 SER A C 1
ATOM 735 O O . SER A 1 98 ? -2.664 -1.201 -1.072 1.00 93.69 98 SER A O 1
ATOM 737 N N . CYS A 1 99 ? -0.575 -0.675 -1.715 1.00 92.44 99 CYS A N 1
ATOM 738 C CA . CYS A 1 99 ? -0.812 0.759 -1.853 1.00 92.44 99 CYS A CA 1
ATOM 739 C C . CYS A 1 99 ? -1.009 1.171 -3.312 1.00 92.44 99 CYS A C 1
ATOM 741 O O . CYS A 1 99 ? -1.803 2.074 -3.568 1.00 92.44 99 CYS A O 1
ATOM 743 N N . HIS A 1 100 ? -0.326 0.509 -4.251 1.00 92.56 100 HIS A N 1
ATOM 744 C CA . HIS A 1 100 ? -0.373 0.843 -5.672 1.00 92.56 100 HIS A CA 1
ATOM 745 C C . HIS A 1 100 ? -1.129 -0.197 -6.503 1.00 92.56 100 HIS A C 1
ATOM 747 O O . HIS A 1 100 ? -0.931 -1.402 -6.368 1.00 92.56 100 HIS A O 1
ATOM 753 N N . ASP A 1 101 ? -1.948 0.282 -7.425 1.00 93.50 101 ASP A N 1
ATOM 754 C CA . ASP A 1 101 ? -2.612 -0.495 -8.459 1.00 93.50 101 ASP A CA 1
ATOM 755 C C . ASP A 1 101 ? -2.261 0.114 -9.822 1.00 93.50 101 ASP A C 1
ATOM 757 O O . ASP A 1 101 ? -2.655 1.235 -10.134 1.00 93.50 101 ASP A O 1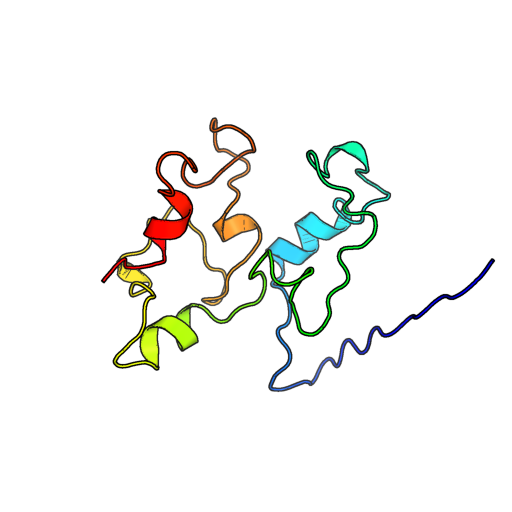
ATOM 761 N N . LEU A 1 102 ? -1.519 -0.642 -10.639 1.00 89.81 102 LEU A N 1
ATOM 762 C CA . LEU A 1 102 ? -1.040 -0.220 -11.963 1.00 89.81 102 LEU A CA 1
ATOM 763 C C . LEU A 1 102 ? -2.169 0.125 -12.944 1.00 89.81 102 LEU A C 1
ATOM 765 O O . LEU A 1 102 ? -1.917 0.764 -13.962 1.00 89.81 102 LEU A O 1
ATOM 769 N N . TYR A 1 103 ? -3.394 -0.308 -12.650 1.00 91.88 103 TYR A N 1
ATOM 770 C CA . TYR A 1 103 ? -4.579 -0.028 -13.454 1.00 91.88 103 TYR A CA 1
ATOM 771 C C . TYR A 1 103 ? -5.466 1.062 -12.841 1.00 91.88 103 TYR A C 1
ATOM 773 O O . TYR A 1 103 ? -6.513 1.390 -13.401 1.00 91.88 103 TYR A O 1
ATOM 781 N N . SER A 1 104 ? -5.071 1.633 -11.701 1.00 90.88 104 SER A N 1
ATOM 782 C CA . SER A 1 104 ? -5.802 2.721 -11.066 1.00 90.88 104 SER A CA 1
ATOM 783 C C . SER A 1 104 ? -5.658 4.014 -11.862 1.00 90.88 104 SER A C 1
ATOM 785 O O . SER A 1 104 ? -4.559 4.429 -12.220 1.00 90.88 104 SER A O 1
ATOM 787 N N . GLY A 1 105 ? -6.781 4.698 -12.081 1.00 90.56 105 GLY A N 1
ATOM 788 C CA . GLY A 1 105 ? -6.792 6.073 -12.588 1.00 90.56 105 GLY A CA 1
ATOM 789 C C . GLY A 1 105 ? -6.520 7.130 -11.511 1.00 90.56 105 GLY A C 1
ATOM 790 O O . GLY A 1 105 ? -6.574 8.321 -11.810 1.00 90.56 105 GLY A O 1
ATOM 791 N N . ALA A 1 106 ? -6.286 6.730 -10.254 1.00 88.31 106 ALA A N 1
ATOM 792 C CA . ALA A 1 106 ? -6.000 7.660 -9.166 1.00 88.31 106 ALA A CA 1
ATOM 793 C C . ALA A 1 106 ? -4.581 8.252 -9.289 1.00 88.31 106 ALA A C 1
ATOM 795 O O . ALA A 1 106 ? -3.675 7.583 -9.800 1.00 88.31 106 ALA A O 1
ATOM 796 N N . PRO A 1 107 ? -4.343 9.473 -8.769 1.00 87.00 107 PRO A N 1
ATOM 797 C CA . PRO A 1 107 ? -2.999 10.034 -8.667 1.00 87.00 107 PRO A CA 1
ATOM 798 C C . PRO A 1 107 ? -2.024 9.052 -8.010 1.00 87.00 107 PRO A C 1
ATOM 800 O O . PRO A 1 107 ? -2.381 8.363 -7.055 1.00 87.00 107 PRO A O 1
ATOM 803 N N . ASN A 1 108 ? -0.793 8.985 -8.526 1.00 85.00 108 ASN A N 1
ATOM 804 C CA . ASN A 1 108 ? 0.253 8.060 -8.066 1.00 85.00 108 ASN A CA 1
ATOM 805 C C . ASN A 1 108 ? -0.150 6.574 -8.102 1.00 85.00 108 ASN A C 1
ATOM 807 O O . ASN A 1 108 ? 0.432 5.759 -7.383 1.00 85.00 108 ASN A O 1
ATOM 811 N N . LEU A 1 109 ? -1.139 6.218 -8.931 1.00 90.75 109 LEU A N 1
ATOM 812 C CA . LEU A 1 109 ? -1.620 4.848 -9.102 1.00 90.75 109 LEU A CA 1
ATOM 813 C C . LEU A 1 109 ? -2.074 4.218 -7.780 1.00 90.75 109 LEU A C 1
ATOM 815 O O . LEU A 1 109 ? -1.833 3.041 -7.539 1.00 90.75 109 LEU A O 1
ATOM 819 N N . LEU A 1 110 ? -2.679 4.989 -6.875 1.00 92.69 110 LEU A N 1
ATOM 820 C CA . LEU A 1 110 ? -3.085 4.453 -5.577 1.00 92.69 110 LEU A CA 1
ATOM 821 C C . LEU A 1 110 ? -4.268 3.477 -5.709 1.00 92.69 110 LEU A C 1
ATOM 823 O O . LEU A 1 110 ? -5.250 3.758 -6.401 1.00 92.69 110 LEU A O 1
ATOM 827 N N . ALA A 1 111 ? -4.203 2.350 -4.996 1.00 94.38 111 ALA A N 1
ATOM 828 C CA . ALA A 1 111 ? -5.265 1.341 -4.920 1.00 94.38 111 ALA A CA 1
ATOM 829 C C . ALA A 1 111 ? -6.537 1.882 -4.237 1.00 94.38 111 ALA A C 1
ATOM 831 O O . ALA A 1 111 ? -7.665 1.486 -4.552 1.00 94.38 111 ALA A O 1
ATOM 832 N N . VAL A 1 112 ? -6.348 2.814 -3.300 1.00 93.81 112 VAL A N 1
ATOM 833 C CA . VAL A 1 112 ? -7.389 3.640 -2.684 1.00 93.81 112 VAL A CA 1
ATOM 834 C C . VAL A 1 112 ? -6.848 5.070 -2.589 1.00 93.81 112 VAL A C 1
ATOM 836 O O . VAL A 1 112 ? -5.695 5.232 -2.193 1.00 93.81 112 VAL A O 1
ATOM 839 N N . PRO A 1 113 ? -7.646 6.102 -2.919 1.00 92.00 113 PRO A N 1
ATOM 840 C CA . PRO A 1 113 ? -7.212 7.492 -2.791 1.00 92.00 113 PRO A CA 1
ATOM 841 C C . PRO A 1 113 ? -6.767 7.839 -1.351 1.00 92.00 113 PRO A C 1
ATOM 843 O O . PRO A 1 113 ? -7.283 7.261 -0.388 1.00 92.00 113 PRO A O 1
ATOM 846 N N . ILE A 1 114 ? -5.781 8.731 -1.199 1.00 88.81 114 ILE A N 1
ATOM 847 C CA . ILE A 1 114 ? -5.149 9.061 0.099 1.00 88.81 114 ILE A CA 1
ATOM 848 C C . ILE A 1 114 ? -5.882 10.173 0.862 1.00 88.81 114 ILE A C 1
ATOM 850 O O . ILE A 1 114 ? -5.623 10.375 2.047 1.00 88.81 114 ILE A O 1
ATOM 854 N N . GLU A 1 115 ? -6.795 10.886 0.203 1.00 92.00 115 GLU A N 1
ATOM 855 C CA . GLU A 1 115 ? -7.568 11.991 0.767 1.00 92.00 115 GLU A CA 1
ATOM 856 C C . GLU A 1 115 ? -8.259 11.548 2.055 1.00 92.00 115 GLU A C 1
ATOM 858 O O . GLU A 1 115 ? -8.762 10.423 2.149 1.00 92.00 115 GLU A O 1
ATOM 863 N N . GLU A 1 116 ? -8.260 12.421 3.064 1.00 90.81 116 GLU A N 1
ATOM 864 C CA . GLU A 1 116 ? -8.800 12.122 4.396 1.00 90.81 116 GLU A CA 1
ATOM 865 C C . GLU A 1 116 ? -8.203 10.845 5.029 1.00 90.81 116 GLU A C 1
ATOM 867 O O . GLU A 1 116 ? -8.865 10.134 5.783 1.00 90.81 116 GLU A O 1
ATOM 872 N N . SER A 1 117 ? -6.953 10.505 4.692 1.00 89.19 117 SER A N 1
ATOM 873 C CA . SER A 1 117 ? -6.257 9.293 5.152 1.00 89.19 117 SER A CA 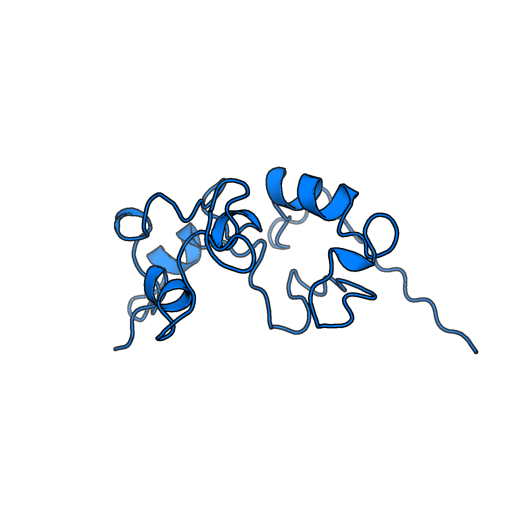1
ATOM 874 C C . SER A 1 117 ? -6.956 7.979 4.776 1.00 89.19 117 SER A C 1
ATOM 876 O O . SER A 1 117 ? -6.702 6.939 5.390 1.00 89.19 117 SER A O 1
ATOM 878 N N . ARG A 1 118 ? -7.827 7.975 3.758 1.00 92.06 118 ARG A N 1
ATOM 879 C CA . ARG A 1 118 ? -8.660 6.813 3.394 1.00 92.06 118 ARG A CA 1
ATOM 880 C C . ARG A 1 118 ? -7.861 5.539 3.124 1.00 92.06 118 ARG A C 1
ATOM 882 O O . ARG A 1 118 ? -8.301 4.455 3.511 1.00 92.06 118 ARG A O 1
ATOM 889 N N . LEU A 1 119 ? -6.696 5.645 2.487 1.00 91.38 119 LEU A N 1
ATOM 890 C CA . LEU A 1 119 ? -5.812 4.495 2.277 1.00 91.38 119 LEU A CA 1
ATOM 891 C C . LEU A 1 119 ? -5.324 3.910 3.612 1.00 91.38 119 LEU A C 1
ATOM 893 O O . LEU A 1 119 ? -5.442 2.708 3.832 1.00 91.38 119 LEU A O 1
ATOM 897 N N . CYS A 1 120 ? -4.857 4.749 4.538 1.00 89.81 120 CYS A N 1
ATOM 898 C CA . CYS A 1 120 ? -4.385 4.325 5.859 1.00 89.81 120 CYS A CA 1
ATOM 899 C C . CYS A 1 120 ? -5.516 3.667 6.666 1.00 89.81 120 CYS A C 1
ATOM 901 O O . CYS A 1 120 ? -5.358 2.575 7.216 1.00 89.81 120 CYS A O 1
ATOM 903 N N . LEU A 1 121 ? -6.694 4.295 6.659 1.00 91.75 121 LEU A N 1
ATOM 904 C CA . LEU A 1 121 ? -7.899 3.838 7.360 1.00 91.75 121 LEU A CA 1
ATOM 905 C C . LEU A 1 121 ? -8.538 2.592 6.733 1.00 91.75 121 LEU A C 1
ATOM 907 O O . LEU A 1 121 ? -9.389 1.940 7.337 1.00 91.75 121 LEU A O 1
ATOM 911 N N . SER A 1 122 ? -8.104 2.204 5.533 1.00 93.06 122 SER A N 1
ATOM 912 C CA . SER A 1 122 ? -8.498 0.919 4.954 1.00 93.06 122 SER A CA 1
ATOM 913 C C . SER A 1 122 ? -7.930 -0.256 5.752 1.00 93.06 122 SER A C 1
ATOM 915 O O . SER A 1 122 ? -8.542 -1.328 5.774 1.00 93.06 122 SER A O 1
ATOM 917 N N . CYS A 1 123 ? -6.812 -0.027 6.442 1.00 91.69 123 CYS A N 1
ATOM 918 C CA . CYS A 1 123 ? -6.091 -1.006 7.239 1.00 91.69 123 CYS A CA 1
ATOM 919 C C . CYS A 1 123 ? -6.132 -0.709 8.741 1.00 91.69 123 CYS A C 1
ATOM 921 O O . CYS A 1 123 ? -6.144 -1.662 9.514 1.00 91.69 123 CYS A O 1
ATOM 923 N N . HIS A 1 124 ? -6.147 0.564 9.145 1.00 89.75 124 HIS A N 1
ATOM 924 C CA . HIS A 1 124 ? -6.111 0.993 10.543 1.00 89.75 124 HIS A CA 1
ATOM 925 C C . HIS A 1 124 ? -7.484 1.447 11.053 1.00 89.75 124 HIS A C 1
ATOM 927 O O . HIS A 1 124 ? -8.203 2.172 10.371 1.00 89.75 124 HIS A O 1
ATOM 933 N N . ASN A 1 125 ? -7.820 1.063 12.281 1.00 84.56 125 ASN A N 1
ATOM 934 C CA . ASN A 1 125 ? -8.938 1.603 13.041 1.00 84.56 125 ASN A CA 1
ATOM 935 C C . ASN A 1 125 ? -8.466 2.823 13.840 1.00 84.56 125 ASN A C 1
ATOM 937 O O . ASN A 1 125 ? -7.417 2.769 14.478 1.00 84.56 125 ASN A O 1
ATOM 941 N N . MET A 1 126 ? -9.257 3.897 13.840 1.00 68.06 126 MET A N 1
ATOM 942 C CA . MET A 1 126 ? -9.107 4.984 14.809 1.00 68.06 126 MET A CA 1
ATOM 943 C C . MET A 1 126 ? -10.066 4.712 15.963 1.00 68.06 126 MET A C 1
ATOM 945 O O . MET A 1 126 ? -11.247 5.036 15.865 1.00 68.06 126 MET A O 1
ATOM 949 N N . ASN A 1 127 ? -9.579 4.059 17.013 1.00 56.78 127 ASN A N 1
ATOM 950 C CA . ASN A 1 127 ? -10.264 4.005 18.299 1.00 56.78 127 ASN A CA 1
ATOM 951 C C . ASN A 1 127 ? -9.289 4.390 19.401 1.00 56.78 127 ASN A C 1
ATOM 953 O O . ASN A 1 127 ? -8.178 3.817 19.397 1.00 56.78 127 ASN A O 1
#

pLDDT: mean 70.8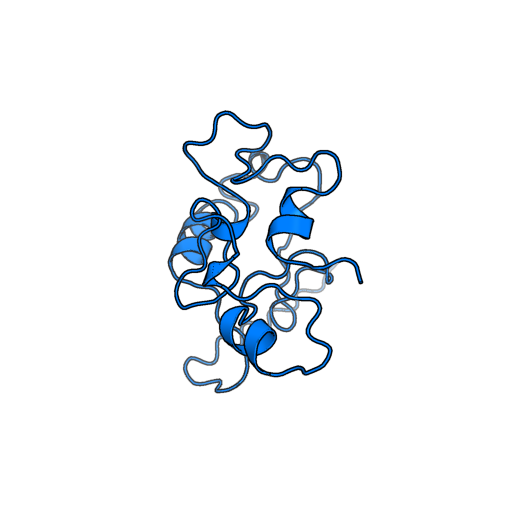5, std 22.2, range [27.19, 95.19]

Sequence (127 aa):
MDRAHIGVDVDENSRWGGSIDAESRRCLACHDGISAADAVGNGRARTVSFVNGQPNGDHPIGGDYRHAAHRRPDSVLRPIQLVPPRIRLPGGRVSCVSCHDLYSGAPNLLAVPIEESRLCLSCHNMN

Mean predicted aligned error: 11.39 Å

Radius of gyration: 15.81 Å; Cα contacts (8 Å, |Δi|>4): 151; chains: 1; bounding box: 48×33×36 Å